Protein AF-A0A0B8PSB7-F1 (afdb_monomer_lite)

Secondary structure (DSSP, 8-state):
-HHHHHHHTTT-HHHHHHHHHHHHHHHHHTT-TT-HHHHHHHHHHHHHHHHHHHHHSTTTHHHHHHHHHHHHT-SHHHHHHHHHHHHHHTT------S-GGGGGGG-SS-GGG-

Sequence (114 aa):
MQRYIYFAYLNQPAVQLALMDVARSLQAALVSAESREDAYQAVKSFDAAYNCLSWIERDATYELVSRLLAQQMNTRDRTRAYDEFQKAAVGNVIMNNKSSENYYQECSFDISQY

Organism: NCBI:txid1481914

Radius of gyration: 14.0 Å; chains: 1; bounding box: 33×31×33 Å

Foldseek 3Di:
DLVCLCVVQVPPVQLSQLLVQLLVLLVQLLVQLPALVSLLVSVVSNVLSLLLNCLVPVPCSVVSSVVSCCVQCVDPSSVVSNVSSVVSPPPNDDPDPDDSNCSNVSRPDDPVVD

Structure (mmCIF, N/CA/C/O backbone):
data_AF-A0A0B8PSB7-F1
#
_entry.id   AF-A0A0B8PSB7-F1
#
loop_
_atom_site.group_PDB
_atom_site.id
_atom_site.type_symbol
_atom_site.label_atom_id
_atom_site.label_alt_id
_atom_site.label_comp_id
_atom_site.label_asym_id
_atom_site.label_entity_id
_atom_site.label_seq_id
_atom_site.pdbx_PDB_ins_code
_atom_site.Cartn_x
_atom_site.Cartn_y
_atom_site.Cartn_z
_atom_site.occupancy
_atom_site.B_iso_or_equiv
_atom_site.auth_seq_id
_atom_site.auth_comp_id
_atom_site.auth_asym_id
_atom_site.auth_atom_id
_atom_site.pdbx_PDB_model_num
ATOM 1 N N . MET A 1 1 ? 6.743 -11.785 5.845 1.00 91.06 1 MET A N 1
ATOM 2 C CA . MET A 1 1 ? 6.504 -10.930 4.662 1.00 91.06 1 MET A CA 1
ATOM 3 C C . MET A 1 1 ? 7.766 -10.627 3.869 1.00 91.06 1 MET A C 1
ATOM 5 O O . MET A 1 1 ? 7.836 -11.102 2.749 1.00 91.06 1 MET A O 1
ATOM 9 N N . GLN A 1 2 ? 8.784 -9.952 4.418 1.00 88.62 2 GLN A N 1
ATOM 10 C CA . GLN A 1 2 ? 10.020 -9.609 3.678 1.00 88.62 2 GLN A CA 1
ATOM 11 C C . GLN A 1 2 ? 10.652 -10.792 2.920 1.00 88.62 2 GLN A C 1
ATOM 13 O O . GLN A 1 2 ? 10.880 -10.702 1.721 1.00 88.62 2 GLN A O 1
ATOM 18 N N . ARG A 1 3 ? 10.839 -11.940 3.592 1.00 92.75 3 ARG A N 1
ATOM 19 C CA . ARG A 1 3 ? 11.363 -13.166 2.961 1.00 92.75 3 ARG A CA 1
ATOM 20 C C . ARG A 1 3 ? 10.501 -13.658 1.789 1.00 92.75 3 ARG A C 1
ATOM 22 O O . ARG A 1 3 ? 11.045 -14.091 0.784 1.00 92.75 3 ARG A O 1
ATOM 29 N N . TYR A 1 4 ? 9.174 -13.601 1.921 1.00 93.12 4 TYR A N 1
ATOM 30 C CA . TYR A 1 4 ? 8.249 -13.992 0.852 1.00 93.12 4 TYR A CA 1
ATOM 31 C C . TYR A 1 4 ? 8.403 -13.074 -0.365 1.00 93.12 4 TYR A C 1
ATOM 33 O O . TYR A 1 4 ? 8.584 -13.574 -1.467 1.00 93.12 4 TYR A O 1
ATOM 41 N N . ILE A 1 5 ? 8.408 -11.753 -0.151 1.00 93.88 5 ILE A N 1
ATOM 42 C CA . ILE A 1 5 ? 8.567 -10.756 -1.221 1.00 93.88 5 ILE A CA 1
ATOM 43 C C . ILE A 1 5 ? 9.900 -10.961 -1.948 1.00 93.88 5 ILE A C 1
ATOM 45 O O . ILE A 1 5 ? 9.924 -11.041 -3.171 1.00 93.88 5 ILE A O 1
ATOM 49 N N . TYR A 1 6 ? 10.993 -11.121 -1.199 1.00 93.31 6 TYR A N 1
ATOM 50 C CA . TYR A 1 6 ? 12.320 -11.337 -1.772 1.00 93.31 6 TYR A CA 1
ATOM 51 C C . TYR A 1 6 ? 12.361 -12.548 -2.717 1.00 93.31 6 TYR A C 1
ATOM 53 O O . TYR A 1 6 ? 12.826 -12.437 -3.847 1.00 93.31 6 TYR A O 1
ATOM 61 N N . PHE A 1 7 ? 11.835 -13.700 -2.288 1.00 93.38 7 PHE A N 1
ATOM 62 C CA . PHE A 1 7 ? 11.865 -14.908 -3.118 1.00 93.38 7 PHE A CA 1
ATOM 63 C C . PHE A 1 7 ? 10.841 -14.896 -4.257 1.00 93.38 7 PHE A C 1
ATOM 65 O O . PHE A 1 7 ? 11.131 -15.430 -5.324 1.00 93.38 7 PHE A O 1
ATOM 72 N N . ALA A 1 8 ? 9.665 -14.298 -4.057 1.0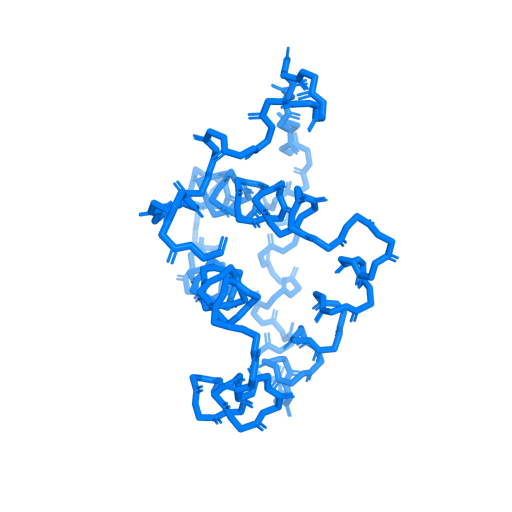0 93.50 8 ALA A N 1
ATOM 73 C CA . ALA A 1 8 ? 8.617 -14.255 -5.076 1.00 93.50 8 ALA A CA 1
ATOM 74 C C . ALA A 1 8 ? 8.954 -13.309 -6.242 1.00 93.50 8 ALA A C 1
ATOM 76 O O . ALA A 1 8 ? 8.501 -13.545 -7.358 1.00 93.50 8 ALA A O 1
ATOM 77 N N . TYR A 1 9 ? 9.766 -12.276 -5.998 1.00 93.06 9 TYR A N 1
ATOM 78 C CA . TYR A 1 9 ? 10.055 -11.217 -6.971 1.00 93.06 9 TYR A CA 1
ATOM 79 C C . TYR A 1 9 ? 11.557 -11.001 -7.175 1.00 93.06 9 TYR A C 1
ATOM 81 O O . TYR A 1 9 ? 11.977 -9.890 -7.485 1.00 93.06 9 TYR A O 1
ATOM 89 N N . LEU A 1 10 ? 12.378 -12.046 -7.011 1.00 91.31 10 LEU A N 1
ATOM 90 C CA . LEU A 1 10 ? 13.849 -11.971 -6.964 1.00 91.31 10 LEU A CA 1
ATOM 91 C C . LEU A 1 10 ? 14.483 -11.145 -8.102 1.00 91.31 10 LEU A C 1
ATOM 93 O O . LEU A 1 10 ? 15.450 -10.426 -7.872 1.00 91.31 10 LEU A O 1
ATOM 97 N N . ASN A 1 11 ? 13.900 -11.205 -9.301 1.00 92.44 11 ASN A N 1
ATOM 98 C CA . ASN A 1 11 ? 14.399 -10.533 -10.506 1.00 92.44 11 ASN A CA 1
ATOM 99 C C . ASN A 1 11 ? 13.709 -9.186 -10.803 1.00 92.44 11 ASN A C 1
ATOM 101 O O . ASN A 1 11 ? 13.891 -8.634 -11.881 1.00 92.44 11 ASN A O 1
ATOM 105 N N . GLN A 1 12 ? 12.887 -8.679 -9.882 1.00 93.69 12 GLN A N 1
ATOM 106 C CA . GLN A 1 12 ? 12.108 -7.445 -10.029 1.00 93.69 12 GLN A CA 1
ATOM 107 C C . GLN A 1 12 ? 12.345 -6.539 -8.805 1.00 93.69 12 GLN A C 1
ATOM 109 O O . GLN A 1 12 ? 11.489 -6.439 -7.923 1.00 93.69 12 GLN A O 1
ATOM 114 N N . PRO A 1 13 ? 13.528 -5.909 -8.689 1.00 92.94 13 PRO A N 1
ATOM 115 C CA . PRO A 1 13 ? 13.921 -5.168 -7.488 1.00 92.94 13 PRO A CA 1
ATOM 116 C C . PRO A 1 13 ? 12.998 -3.979 -7.171 1.00 92.94 13 PRO A C 1
ATOM 118 O O . PRO A 1 13 ? 12.638 -3.795 -6.009 1.00 92.94 13 PRO A O 1
ATOM 121 N N . ALA A 1 14 ? 12.534 -3.232 -8.178 1.00 94.12 14 ALA A N 1
ATOM 122 C CA . ALA A 1 14 ? 11.559 -2.154 -7.979 1.00 94.12 14 ALA A CA 1
ATOM 123 C C . ALA A 1 14 ? 10.234 -2.676 -7.393 1.00 94.12 14 ALA A C 1
ATOM 125 O O . ALA A 1 14 ? 9.707 -2.117 -6.430 1.00 94.12 14 ALA A O 1
ATOM 126 N N . VAL A 1 15 ? 9.736 -3.804 -7.914 1.00 95.25 15 VAL A N 1
ATOM 127 C CA . VAL A 1 15 ? 8.519 -4.469 -7.418 1.00 95.25 15 VAL A CA 1
ATOM 128 C C . VAL A 1 15 ? 8.716 -4.975 -5.992 1.00 95.25 15 VAL A C 1
ATOM 130 O O . VAL A 1 15 ? 7.824 -4.819 -5.159 1.00 95.25 15 VAL A O 1
ATOM 133 N N . GLN A 1 16 ? 9.891 -5.529 -5.667 1.00 95.50 16 GLN A N 1
ATOM 134 C CA . GLN A 1 16 ? 10.212 -5.922 -4.294 1.00 95.50 16 GLN A CA 1
ATOM 135 C C . GLN A 1 16 ? 10.119 -4.735 -3.338 1.00 95.50 16 GLN A C 1
ATOM 137 O O . GLN A 1 16 ? 9.461 -4.849 -2.306 1.00 95.50 16 GLN A O 1
ATOM 142 N N . LEU A 1 17 ? 10.762 -3.613 -3.667 1.00 95.25 17 LEU A N 1
ATOM 143 C CA . LEU A 1 17 ? 10.782 -2.427 -2.811 1.00 95.25 17 LEU A CA 1
ATOM 144 C C . LEU A 1 17 ? 9.375 -1.854 -2.615 1.00 95.25 17 LEU A C 1
ATOM 146 O O . LEU A 1 17 ? 8.957 -1.647 -1.475 1.00 95.25 17 LEU A O 1
ATOM 150 N N . ALA A 1 18 ? 8.603 -1.712 -3.694 1.00 96.12 18 ALA A N 1
ATOM 151 C CA . ALA A 1 18 ? 7.216 -1.261 -3.615 1.00 96.12 18 ALA A CA 1
ATOM 152 C C . ALA A 1 18 ? 6.351 -2.202 -2.763 1.00 96.12 18 ALA A C 1
ATOM 154 O O . ALA A 1 18 ? 5.628 -1.755 -1.874 1.00 96.12 18 ALA A O 1
ATOM 155 N N . LEU A 1 19 ? 6.474 -3.520 -2.945 1.00 96.88 19 LEU A N 1
ATOM 156 C CA . LEU A 1 19 ? 5.756 -4.490 -2.117 1.00 96.88 19 LEU A CA 1
ATOM 157 C C . LEU A 1 19 ? 6.218 -4.490 -0.658 1.00 96.88 19 LEU A C 1
ATOM 159 O O . LEU A 1 19 ? 5.413 -4.775 0.229 1.00 96.88 19 LEU A O 1
ATOM 163 N N . MET A 1 20 ? 7.484 -4.174 -0.374 1.00 96.25 20 MET A N 1
ATOM 164 C CA . MET A 1 20 ? 7.948 -3.988 1.001 1.00 96.25 20 MET A CA 1
ATOM 165 C C . MET A 1 20 ? 7.289 -2.770 1.653 1.00 96.25 20 MET A C 1
ATOM 167 O O . MET A 1 20 ? 6.912 -2.862 2.823 1.00 96.25 20 MET A O 1
ATOM 171 N N . ASP A 1 21 ? 7.095 -1.677 0.916 1.00 95.38 21 ASP A N 1
ATOM 172 C CA . ASP A 1 21 ? 6.375 -0.498 1.407 1.00 95.38 21 ASP A CA 1
ATOM 173 C C . ASP A 1 21 ? 4.881 -0.779 1.618 1.00 95.38 21 ASP A C 1
ATOM 175 O O . ASP A 1 21 ? 4.327 -0.425 2.666 1.00 95.38 21 ASP A O 1
ATOM 179 N N . VAL A 1 22 ? 4.235 -1.508 0.700 1.00 95.94 22 VAL A N 1
ATOM 180 C CA . VAL A 1 22 ? 2.849 -1.974 0.889 1.00 95.94 22 VAL A CA 1
ATOM 181 C C . VAL A 1 22 ? 2.750 -2.886 2.121 1.00 95.94 22 VAL A C 1
ATOM 183 O O . VAL A 1 22 ? 1.883 -2.699 2.971 1.00 95.94 22 VAL A O 1
ATOM 186 N N . ALA A 1 23 ? 3.662 -3.847 2.292 1.00 95.62 23 ALA A N 1
ATOM 187 C CA . ALA A 1 23 ? 3.652 -4.726 3.465 1.00 95.62 23 ALA A CA 1
ATOM 188 C C . ALA A 1 23 ? 3.862 -3.948 4.774 1.00 95.62 23 ALA A C 1
ATOM 190 O O . ALA A 1 23 ? 3.235 -4.261 5.791 1.00 95.62 23 ALA A O 1
ATOM 191 N N . ARG A 1 24 ? 4.742 -2.936 4.763 1.00 94.06 24 ARG A N 1
ATOM 192 C CA . ARG A 1 24 ? 5.018 -2.081 5.925 1.00 94.06 24 ARG A CA 1
ATOM 193 C C . ARG A 1 24 ? 3.795 -1.247 6.300 1.00 94.06 24 ARG A C 1
ATOM 195 O O . ARG A 1 24 ? 3.450 -1.212 7.478 1.00 94.06 24 ARG A O 1
ATOM 202 N N . SER A 1 25 ? 3.119 -0.635 5.328 1.00 92.56 25 SER A N 1
ATOM 203 C CA . SER A 1 25 ? 1.897 0.144 5.579 1.00 92.56 25 SER A CA 1
ATOM 204 C C . SER A 1 25 ? 0.749 -0.732 6.091 1.00 92.56 25 SER A C 1
ATOM 206 O O . SER A 1 25 ? 0.110 -0.381 7.081 1.00 92.56 25 SER A O 1
ATOM 208 N N . LEU A 1 26 ? 0.558 -1.932 5.531 1.00 90.75 26 LEU A N 1
ATOM 209 C CA . LEU A 1 26 ? -0.395 -2.911 6.068 1.00 90.75 26 LEU A CA 1
ATOM 210 C C . LEU A 1 26 ? -0.029 -3.361 7.488 1.00 90.75 26 LEU A C 1
ATOM 212 O O . LEU A 1 26 ? -0.908 -3.602 8.310 1.00 90.75 26 LEU A O 1
ATOM 216 N N . GLN A 1 27 ? 1.263 -3.489 7.804 1.00 90.88 27 GLN A N 1
ATOM 217 C CA . GLN A 1 27 ? 1.696 -3.881 9.145 1.00 90.88 27 GLN A CA 1
ATOM 218 C C . GLN A 1 27 ? 1.447 -2.763 10.158 1.00 90.88 27 GLN A C 1
ATOM 220 O O . GLN A 1 27 ? 1.095 -3.068 11.296 1.00 90.88 27 GLN A O 1
ATOM 225 N N . ALA A 1 28 ? 1.602 -1.503 9.743 1.00 87.06 28 ALA A N 1
ATOM 226 C CA . ALA A 1 28 ? 1.221 -0.348 10.543 1.00 87.06 28 ALA A CA 1
ATOM 227 C C . ALA A 1 28 ? -0.288 -0.368 10.822 1.00 87.06 28 ALA A C 1
ATOM 229 O O . ALA A 1 28 ? -0.672 -0.341 11.984 1.00 87.06 28 ALA A O 1
ATOM 230 N N . ALA A 1 29 ? -1.119 -0.569 9.792 1.00 84.88 29 ALA A N 1
ATOM 231 C CA . ALA A 1 29 ? -2.575 -0.662 9.929 1.00 84.88 29 ALA A CA 1
ATOM 232 C C . ALA A 1 29 ? -3.032 -1.713 10.962 1.00 84.88 29 ALA A C 1
ATOM 234 O O . ALA A 1 29 ? -3.999 -1.497 11.686 1.00 84.88 29 ALA A O 1
ATOM 235 N N . LEU A 1 30 ? -2.311 -2.834 11.077 1.00 85.56 30 LEU A N 1
ATOM 236 C CA . LEU A 1 30 ? -2.602 -3.885 12.060 1.00 85.56 30 LEU A CA 1
ATOM 237 C C . LEU A 1 30 ? -2.315 -3.496 13.515 1.00 85.56 30 LEU A C 1
ATOM 239 O O . LEU A 1 30 ? -2.838 -4.145 14.417 1.00 85.56 30 LEU A O 1
ATOM 243 N N . VAL A 1 31 ? -1.461 -2.499 13.749 1.00 83.50 31 VAL A N 1
ATOM 244 C CA . VAL A 1 31 ? -1.084 -2.044 15.097 1.00 83.50 31 VAL A CA 1
ATOM 245 C C . VAL A 1 31 ? -1.686 -0.685 15.454 1.00 83.50 31 VAL A C 1
ATOM 247 O O . VAL A 1 31 ? -1.636 -0.300 16.613 1.00 83.50 31 VAL A O 1
ATOM 250 N N . SER A 1 32 ? -2.261 0.033 14.485 1.00 69.25 32 SER A N 1
ATOM 251 C CA . SER A 1 32 ? -2.707 1.423 14.626 1.00 69.25 32 SER A CA 1
ATOM 252 C C . SER A 1 32 ? -4.231 1.605 14.681 1.00 69.25 32 SER A C 1
ATOM 254 O O . SER A 1 32 ? -4.729 2.712 14.509 1.00 69.25 32 SER A O 1
ATOM 256 N N . ALA A 1 33 ? -4.997 0.542 14.946 1.00 62.62 33 ALA A N 1
ATOM 257 C CA . ALA A 1 33 ? -6.464 0.596 15.014 1.00 62.62 33 ALA A CA 1
ATOM 258 C C . ALA A 1 33 ? -7.025 1.335 16.255 1.00 62.62 33 ALA A C 1
ATOM 260 O O . ALA A 1 33 ? -8.239 1.374 16.447 1.00 62.62 33 ALA A O 1
ATOM 261 N N . GLU A 1 34 ? -6.171 1.902 17.112 1.00 68.56 34 GLU A N 1
ATOM 262 C CA . GLU A 1 34 ? -6.576 2.485 18.399 1.00 68.56 34 GLU A CA 1
ATOM 263 C C . GLU A 1 34 ? -7.193 3.891 18.277 1.00 68.56 34 GLU A C 1
ATOM 265 O O . GLU A 1 34 ? -7.966 4.291 19.149 1.00 68.56 34 GLU A O 1
ATOM 270 N N . SER A 1 35 ? -6.926 4.633 17.191 1.00 75.81 35 SER A N 1
ATOM 271 C CA . SER A 1 35 ? -7.527 5.953 16.954 1.00 75.81 35 SER A CA 1
ATOM 272 C C . SER A 1 35 ? -7.853 6.219 15.479 1.00 75.81 35 SER A C 1
ATOM 274 O O . SER A 1 35 ? -7.255 5.657 14.561 1.00 75.81 35 SER A O 1
ATOM 276 N N . ARG A 1 36 ? -8.813 7.121 15.234 1.00 78.75 36 ARG A N 1
ATOM 277 C CA . ARG A 1 36 ? -9.197 7.541 13.874 1.00 78.75 36 ARG A CA 1
ATOM 278 C C . ARG A 1 36 ? -8.055 8.240 13.131 1.00 78.75 36 ARG A C 1
ATOM 280 O O . ARG A 1 36 ? -7.945 8.079 11.918 1.00 78.75 36 ARG A O 1
ATOM 287 N N . GLU A 1 37 ? -7.234 9.010 13.842 1.00 83.94 37 GLU A N 1
ATOM 288 C CA . GLU A 1 37 ? -6.081 9.700 13.254 1.00 83.94 37 GLU A CA 1
ATOM 289 C C . GLU A 1 37 ? -5.024 8.689 12.807 1.00 83.94 37 GLU A C 1
ATOM 291 O O . GLU A 1 37 ? -4.546 8.746 11.677 1.00 83.94 37 GLU A O 1
ATOM 296 N N . ASP A 1 38 ? -4.733 7.695 13.644 1.00 84.19 38 ASP A N 1
ATOM 297 C CA . ASP A 1 38 ? -3.757 6.663 13.301 1.00 84.19 38 ASP A CA 1
ATOM 298 C C . ASP A 1 38 ? -4.253 5.782 12.143 1.00 84.19 38 ASP A C 1
ATOM 300 O O . ASP A 1 38 ? -3.481 5.421 11.249 1.00 84.19 38 ASP A O 1
ATOM 304 N N . ALA A 1 39 ? -5.561 5.501 12.093 1.00 84.19 39 ALA A N 1
ATOM 305 C CA . ALA A 1 39 ? -6.188 4.852 10.947 1.00 84.19 39 ALA A CA 1
ATOM 306 C C . ALA A 1 39 ? -6.070 5.708 9.672 1.00 84.19 39 ALA A C 1
ATOM 308 O O . ALA A 1 39 ? -5.751 5.180 8.608 1.00 84.19 39 ALA A O 1
ATOM 309 N N . TYR A 1 40 ? -6.275 7.026 9.762 1.00 86.69 40 TYR A N 1
ATOM 310 C CA . TYR A 1 40 ? -6.118 7.941 8.627 1.00 86.69 40 TYR A CA 1
ATOM 311 C C . TYR A 1 40 ? -4.676 7.975 8.102 1.00 86.69 40 TYR A C 1
ATOM 313 O O . TYR A 1 40 ? -4.461 7.842 6.895 1.00 86.69 40 TYR A O 1
ATOM 321 N N . GLN A 1 41 ? -3.679 8.075 8.987 1.00 88.06 41 GLN A N 1
ATOM 322 C CA . GLN A 1 41 ? -2.270 8.043 8.586 1.00 88.06 41 GLN A CA 1
ATOM 323 C C . GLN A 1 41 ? -1.892 6.704 7.945 1.00 88.06 41 GLN A C 1
ATOM 325 O O . GLN A 1 41 ? -1.216 6.687 6.916 1.00 88.06 41 GLN A O 1
ATOM 330 N N . ALA A 1 42 ? -2.381 5.584 8.484 1.00 88.56 42 ALA A N 1
ATOM 331 C CA . ALA A 1 42 ? -2.150 4.267 7.900 1.00 88.56 42 ALA A CA 1
ATOM 332 C C . ALA A 1 42 ? -2.786 4.120 6.505 1.00 88.56 42 ALA A C 1
ATOM 334 O O . ALA A 1 42 ? -2.128 3.609 5.597 1.00 88.56 42 ALA A O 1
ATOM 335 N N . VAL A 1 43 ? -4.012 4.622 6.296 1.00 89.06 43 VAL A N 1
ATOM 336 C CA . VAL A 1 43 ? -4.644 4.669 4.962 1.00 89.06 43 VAL A CA 1
ATOM 337 C C . VAL A 1 43 ? -3.808 5.511 3.999 1.00 89.06 43 VAL A C 1
ATOM 339 O O . VAL A 1 43 ? -3.541 5.071 2.886 1.00 89.06 43 VAL A O 1
ATOM 342 N N . LYS A 1 44 ? -3.338 6.688 4.424 1.00 90.25 44 LYS A N 1
ATOM 343 C CA . LYS A 1 44 ? -2.505 7.566 3.591 1.00 90.25 44 LYS A CA 1
ATOM 344 C C . LYS A 1 44 ? -1.174 6.914 3.204 1.00 90.25 44 LYS A C 1
ATOM 346 O O . LYS A 1 44 ? -0.751 7.016 2.056 1.00 90.25 44 LYS A O 1
ATOM 351 N N . SER A 1 45 ? -0.510 6.240 4.143 1.00 91.38 45 SER A N 1
ATOM 352 C CA . SER A 1 45 ? 0.724 5.497 3.858 1.00 91.38 45 SER A CA 1
ATOM 353 C C . SER A 1 45 ? 0.486 4.318 2.917 1.00 91.38 45 SER A C 1
ATOM 355 O O . SER A 1 45 ? 1.328 4.047 2.063 1.00 91.38 45 SER A O 1
ATOM 357 N N . PHE A 1 46 ? -0.644 3.622 3.061 1.00 92.25 46 PHE A N 1
ATOM 358 C CA . PHE A 1 46 ? -1.024 2.548 2.150 1.00 92.25 46 PHE A CA 1
ATOM 359 C C . PHE A 1 46 ? -1.317 3.076 0.742 1.00 92.25 46 PHE A C 1
ATOM 361 O O . PHE A 1 46 ? -0.813 2.500 -0.214 1.00 92.25 46 PHE A O 1
ATOM 368 N N . ASP A 1 47 ? -2.056 4.183 0.614 1.00 92.19 47 ASP A N 1
ATOM 369 C CA . ASP A 1 47 ? -2.366 4.815 -0.677 1.00 92.19 47 ASP A CA 1
ATOM 370 C C . ASP A 1 47 ? -1.086 5.208 -1.427 1.00 92.19 47 ASP A C 1
ATOM 372 O O . ASP A 1 47 ? -0.898 4.809 -2.572 1.00 92.19 47 ASP A O 1
ATOM 376 N N . ALA A 1 48 ? -0.139 5.864 -0.748 1.00 93.12 48 ALA A N 1
ATOM 377 C CA . ALA A 1 48 ? 1.150 6.226 -1.343 1.00 93.12 48 ALA A CA 1
ATOM 378 C C . ALA A 1 48 ? 1.945 5.000 -1.836 1.00 93.12 48 ALA A C 1
ATOM 380 O O . ALA A 1 48 ? 2.473 4.991 -2.950 1.00 93.12 48 ALA A O 1
ATOM 381 N N . ALA A 1 49 ? 1.998 3.931 -1.032 1.00 95.19 49 ALA A N 1
ATOM 382 C CA . ALA A 1 49 ? 2.666 2.689 -1.420 1.00 95.19 49 ALA A CA 1
ATOM 383 C C . ALA A 1 49 ? 1.946 1.980 -2.584 1.00 95.19 49 ALA A C 1
ATOM 385 O O . ALA A 1 49 ? 2.595 1.437 -3.479 1.00 95.19 49 ALA A O 1
ATOM 386 N N . TYR A 1 50 ? 0.611 2.008 -2.593 1.00 94.69 50 TYR A N 1
ATOM 387 C CA . TYR A 1 50 ? -0.220 1.455 -3.660 1.00 94.69 50 TYR A CA 1
ATOM 388 C C . TYR A 1 50 ? -0.021 2.209 -4.978 1.00 94.69 50 TYR A C 1
ATOM 390 O O . TYR A 1 50 ? 0.113 1.585 -6.030 1.00 94.69 50 TYR A O 1
ATOM 398 N N . ASN A 1 51 ? 0.049 3.537 -4.933 1.00 94.31 51 ASN A N 1
ATOM 399 C CA . ASN A 1 51 ? 0.293 4.377 -6.102 1.00 94.31 51 ASN A CA 1
ATOM 400 C C . ASN A 1 51 ? 1.699 4.144 -6.659 1.00 94.31 51 ASN A C 1
ATOM 402 O O . ASN A 1 51 ? 1.847 3.928 -7.860 1.00 94.31 51 ASN A O 1
ATOM 406 N N . CYS A 1 52 ? 2.715 4.084 -5.793 1.00 95.56 52 CYS A N 1
ATOM 407 C CA . CYS A 1 52 ? 4.069 3.698 -6.189 1.00 95.56 52 CYS A CA 1
ATOM 408 C C . CYS A 1 52 ? 4.086 2.345 -6.924 1.00 95.56 52 CYS A C 1
ATOM 410 O O . CYS A 1 52 ? 4.639 2.233 -8.018 1.00 95.56 52 CYS A O 1
ATOM 412 N N . LEU A 1 53 ? 3.426 1.321 -6.367 1.00 96.31 53 LEU A N 1
ATOM 413 C CA . LEU A 1 53 ? 3.319 0.017 -7.021 1.00 96.31 53 LEU A CA 1
ATOM 414 C C . LEU A 1 53 ? 2.537 0.102 -8.340 1.00 96.31 53 LEU A C 1
ATOM 416 O O . LEU A 1 53 ? 2.976 -0.483 -9.322 1.00 96.31 53 LEU A O 1
ATOM 420 N N . SER A 1 54 ? 1.459 0.890 -8.394 1.00 94.94 54 SER A N 1
ATOM 421 C CA . SER A 1 54 ? 0.670 1.150 -9.611 1.00 94.94 54 SER A CA 1
ATOM 422 C C . SER A 1 54 ? 1.480 1.819 -10.709 1.00 94.94 54 SER A C 1
ATOM 424 O O . SER A 1 54 ? 1.218 1.595 -11.886 1.00 94.94 54 SER A O 1
ATOM 426 N N . TRP A 1 55 ? 2.470 2.637 -10.357 1.00 94.50 55 TRP A N 1
ATOM 427 C CA . TRP A 1 55 ? 3.389 3.201 -11.336 1.00 94.50 55 TRP A CA 1
ATOM 428 C C . TRP A 1 55 ? 4.292 2.128 -11.956 1.00 94.50 55 TRP A C 1
ATOM 430 O O . TRP A 1 55 ? 4.486 2.129 -13.171 1.00 94.50 55 TRP A O 1
ATOM 440 N N . ILE A 1 56 ? 4.814 1.219 -11.128 1.00 94.56 56 ILE A N 1
ATOM 441 C CA . ILE A 1 56 ? 5.762 0.171 -11.536 1.00 94.56 56 ILE A CA 1
ATOM 442 C C . ILE A 1 56 ? 5.040 -0.971 -12.273 1.00 94.56 56 ILE A C 1
ATOM 444 O O . ILE A 1 56 ? 5.508 -1.423 -13.310 1.00 94.56 56 ILE A O 1
ATOM 448 N N . GLU A 1 57 ? 3.884 -1.405 -11.769 1.00 93.69 57 GLU A N 1
ATOM 449 C CA . GLU A 1 57 ? 3.118 -2.576 -12.217 1.00 93.69 57 GLU A CA 1
ATOM 450 C C . GLU A 1 57 ? 1.642 -2.217 -12.443 1.00 93.69 57 GLU A C 1
ATOM 452 O O . GLU A 1 57 ? 0.747 -2.688 -11.733 1.00 93.69 57 GLU A O 1
ATOM 457 N N . ARG A 1 58 ? 1.365 -1.359 -13.433 1.00 87.75 58 ARG A N 1
ATOM 458 C CA . ARG A 1 58 ? 0.019 -0.800 -13.694 1.00 87.75 58 ARG A CA 1
ATOM 459 C C . ARG A 1 58 ? -1.098 -1.842 -13.695 1.00 87.75 58 ARG A C 1
ATOM 461 O O . ARG A 1 58 ? -2.090 -1.671 -12.991 1.00 87.75 58 ARG A O 1
ATOM 468 N N . ASP A 1 59 ? -0.915 -2.926 -14.443 1.00 91.81 59 ASP A N 1
ATOM 469 C CA . ASP A 1 59 ? -1.974 -3.917 -14.663 1.00 91.81 59 ASP A CA 1
ATOM 470 C C . ASP A 1 59 ? -2.035 -4.980 -13.556 1.00 91.81 59 ASP A C 1
ATOM 472 O O . ASP A 1 59 ? -3.091 -5.557 -13.299 1.00 91.81 59 ASP A O 1
ATOM 476 N N . ALA A 1 60 ? -0.917 -5.230 -12.867 1.00 94.19 60 ALA A N 1
ATOM 477 C CA . ALA A 1 60 ? -0.805 -6.294 -11.870 1.00 94.19 60 ALA A CA 1
ATOM 478 C C . ALA A 1 60 ? -0.978 -5.805 -10.423 1.00 94.19 60 ALA A C 1
ATOM 480 O O . ALA A 1 60 ? -1.119 -6.627 -9.517 1.00 94.19 60 ALA A O 1
ATOM 481 N N . THR A 1 61 ? -0.997 -4.491 -10.173 1.00 94.44 61 THR A N 1
ATOM 482 C CA . THR A 1 61 ? -0.972 -3.940 -8.806 1.00 94.44 61 THR A CA 1
ATOM 483 C C . THR A 1 61 ? -2.072 -4.494 -7.913 1.00 94.44 61 THR A C 1
ATOM 485 O O . THR A 1 61 ? -1.785 -4.961 -6.809 1.00 94.44 61 THR A O 1
ATOM 488 N N . TYR A 1 62 ? -3.319 -4.513 -8.389 1.00 94.25 62 TYR A N 1
ATOM 489 C CA . TYR A 1 62 ? -4.433 -5.046 -7.605 1.00 94.25 62 TYR A CA 1
ATOM 490 C C . TYR A 1 62 ? -4.196 -6.508 -7.196 1.00 94.25 62 TYR A C 1
ATOM 492 O O . TYR A 1 62 ? -4.406 -6.878 -6.038 1.00 94.25 62 TYR A O 1
ATOM 500 N N . GLU A 1 63 ? -3.715 -7.339 -8.122 1.00 96.56 63 GLU A N 1
ATOM 501 C CA . GLU A 1 63 ? -3.440 -8.750 -7.857 1.00 96.56 63 GLU A CA 1
ATOM 502 C C . GLU A 1 63 ? -2.266 -8.924 -6.883 1.00 96.56 63 GLU A C 1
ATOM 504 O O . GLU A 1 63 ? -2.352 -9.708 -5.934 1.00 96.56 63 GLU A O 1
ATOM 509 N N . LEU A 1 64 ? -1.184 -8.170 -7.079 1.00 96.38 64 LEU A N 1
ATOM 510 C CA . LEU A 1 64 ? 0.008 -8.205 -6.233 1.00 96.38 64 LEU A CA 1
ATOM 511 C C . LEU A 1 64 ? -0.319 -7.828 -4.783 1.00 96.38 64 LEU A C 1
ATOM 513 O O . LEU A 1 64 ? 0.059 -8.547 -3.852 1.00 96.38 64 LEU A O 1
ATOM 517 N N . VAL A 1 65 ? -1.074 -6.744 -4.590 1.00 95.94 65 VAL A N 1
ATOM 518 C CA . VAL A 1 65 ? -1.530 -6.284 -3.272 1.00 95.94 65 VAL A CA 1
ATOM 519 C C . VAL A 1 65 ? -2.492 -7.292 -2.650 1.00 95.94 65 VAL A C 1
ATOM 521 O O . VAL A 1 65 ? -2.333 -7.633 -1.478 1.00 95.94 65 VAL A O 1
ATOM 524 N N . SER A 1 66 ? -3.435 -7.841 -3.422 1.00 94.69 66 SER A N 1
ATOM 525 C CA . SER A 1 66 ? -4.376 -8.858 -2.928 1.00 94.69 66 SER A CA 1
ATOM 526 C C . SER A 1 66 ? -3.654 -10.113 -2.430 1.00 94.69 66 SER A C 1
ATOM 528 O O . SER A 1 66 ? -3.939 -10.614 -1.339 1.00 94.69 66 SER A O 1
ATOM 530 N N . ARG A 1 67 ? -2.660 -10.596 -3.186 1.00 95.19 67 ARG A N 1
ATOM 531 C CA . ARG A 1 67 ? -1.813 -11.728 -2.778 1.00 95.19 67 ARG A CA 1
ATOM 532 C C . ARG A 1 67 ? -1.032 -11.402 -1.507 1.00 95.19 67 ARG A C 1
ATOM 534 O O . ARG A 1 67 ? -0.959 -12.234 -0.604 1.00 95.19 67 ARG A O 1
ATOM 541 N N . LEU A 1 68 ? -0.453 -10.204 -1.417 1.00 94.88 68 LEU A N 1
ATOM 542 C CA . LEU A 1 68 ? 0.304 -9.769 -0.244 1.00 94.88 68 LEU A CA 1
ATOM 543 C C . LEU A 1 68 ? -0.577 -9.701 1.008 1.00 94.88 68 LEU A C 1
ATOM 545 O O . LEU A 1 68 ? -0.179 -10.190 2.064 1.00 9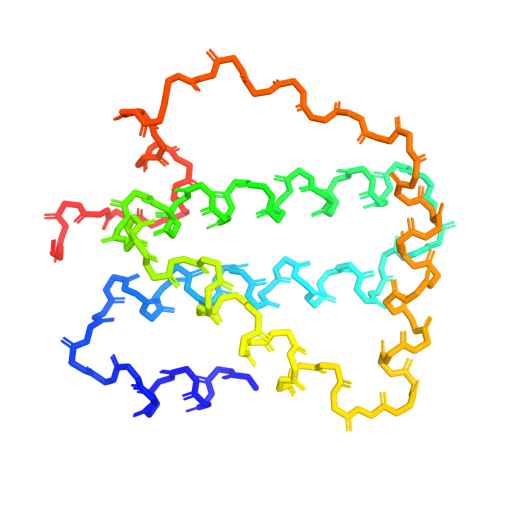4.88 68 LEU A O 1
ATOM 549 N N . LEU A 1 69 ? -1.786 -9.157 0.869 1.00 93.94 69 LEU A N 1
ATOM 550 C CA . LEU A 1 69 ? -2.774 -9.069 1.934 1.00 93.94 69 LEU A CA 1
ATOM 551 C C . LEU A 1 69 ? -3.177 -10.462 2.421 1.00 93.94 69 LEU A C 1
ATOM 553 O O . LEU A 1 69 ? -3.139 -10.707 3.622 1.00 93.94 69 LEU A O 1
ATOM 557 N N . ALA A 1 70 ? -3.451 -11.410 1.521 1.00 93.56 70 ALA A N 1
ATOM 558 C CA . ALA A 1 70 ? -3.752 -12.793 1.900 1.00 93.56 70 ALA A CA 1
ATOM 559 C C . ALA A 1 70 ? -2.603 -13.458 2.686 1.00 93.56 70 ALA A C 1
ATOM 561 O O . ALA A 1 70 ? -2.839 -14.156 3.671 1.00 93.56 70 ALA A O 1
ATOM 562 N N . GLN A 1 71 ? -1.351 -13.211 2.289 1.00 94.25 71 GLN A N 1
ATOM 563 C CA . GLN A 1 71 ? -0.176 -13.720 3.005 1.00 94.25 71 GLN A CA 1
ATOM 564 C C . GLN A 1 71 ? 0.019 -13.053 4.373 1.00 94.25 71 GLN A C 1
ATOM 566 O O . GLN A 1 71 ? 0.462 -13.696 5.326 1.00 94.25 71 GLN A O 1
ATOM 571 N N . GLN A 1 72 ? -0.299 -11.764 4.485 1.00 92.81 72 GLN A N 1
ATOM 572 C CA . GLN A 1 72 ? -0.127 -10.999 5.714 1.00 92.81 72 GLN A CA 1
ATOM 573 C C . GLN A 1 72 ? -1.241 -11.277 6.730 1.00 92.81 72 GLN A C 1
ATOM 575 O O . GLN A 1 72 ? -0.955 -11.464 7.912 1.00 92.81 72 GLN A O 1
ATOM 580 N N . MET A 1 73 ? -2.486 -11.395 6.267 1.00 92.62 73 MET A N 1
ATOM 581 C CA . MET A 1 73 ? -3.689 -11.654 7.069 1.00 92.62 73 MET A CA 1
ATOM 582 C C . MET A 1 73 ? -3.948 -13.151 7.279 1.00 92.62 73 MET A C 1
ATOM 584 O O . MET A 1 73 ? -5.088 -13.586 7.408 1.00 92.62 73 MET A O 1
ATOM 588 N N . ASN A 1 74 ? -2.887 -13.956 7.315 1.00 93.81 74 ASN A N 1
ATOM 589 C CA . ASN A 1 74 ? -2.957 -15.417 7.335 1.00 93.81 74 ASN A CA 1
ATOM 590 C C . ASN A 1 74 ? -3.284 -16.038 8.707 1.00 93.81 74 ASN A C 1
ATOM 592 O O . ASN A 1 74 ? -3.269 -17.260 8.847 1.00 93.81 74 ASN A O 1
ATOM 596 N N . THR A 1 75 ? -3.554 -15.224 9.729 1.00 94.25 75 THR A N 1
ATOM 597 C CA . THR A 1 75 ? -3.989 -15.689 11.050 1.00 94.25 75 THR A CA 1
ATOM 598 C C . THR A 1 75 ? -5.267 -14.979 11.460 1.00 94.25 75 THR A C 1
ATOM 600 O O . THR A 1 75 ? -5.470 -13.811 11.131 1.00 94.25 75 THR A O 1
ATOM 603 N N . ARG A 1 76 ? -6.099 -15.665 12.252 1.00 94.19 76 ARG A N 1
ATOM 604 C CA . ARG A 1 76 ? -7.367 -15.118 12.753 1.00 94.19 76 ARG A CA 1
ATOM 605 C C . ARG A 1 76 ? -7.187 -13.776 13.467 1.00 94.19 76 ARG A C 1
ATOM 607 O O . ARG A 1 76 ? -7.984 -12.870 13.253 1.00 94.19 76 ARG A O 1
ATOM 614 N N . ASP A 1 77 ? -6.144 -13.646 14.284 1.00 93.00 77 ASP A N 1
ATOM 615 C CA . ASP A 1 77 ? -5.877 -12.415 15.035 1.00 93.00 77 ASP A CA 1
ATOM 616 C C . ASP A 1 77 ? -5.526 -11.247 14.109 1.00 93.00 77 ASP A C 1
ATOM 618 O O . ASP A 1 77 ? -6.001 -10.133 14.318 1.00 93.00 77 ASP A O 1
ATOM 622 N N . ARG A 1 78 ? -4.756 -11.500 13.041 1.00 92.19 78 ARG A N 1
ATOM 623 C CA . ARG A 1 78 ? -4.410 -10.470 12.052 1.00 92.19 78 ARG A CA 1
ATOM 624 C C . ARG A 1 78 ? -5.602 -10.075 11.198 1.00 92.19 78 ARG A C 1
ATOM 626 O O . ARG A 1 78 ? -5.806 -8.887 10.989 1.00 92.19 78 ARG A O 1
ATOM 633 N N . THR A 1 79 ? -6.411 -11.039 10.758 1.00 93.06 79 THR A N 1
ATOM 634 C CA . THR A 1 79 ? -7.660 -10.741 10.045 1.00 93.06 79 THR A CA 1
ATOM 635 C C . THR A 1 79 ? -8.582 -9.887 10.912 1.00 93.06 79 THR A C 1
ATOM 637 O O . THR A 1 79 ? -9.071 -8.862 10.456 1.00 93.06 79 THR A O 1
ATOM 640 N N . ARG A 1 80 ? -8.749 -10.242 12.194 1.00 92.44 80 ARG A N 1
ATOM 641 C CA . ARG A 1 80 ? -9.564 -9.463 13.134 1.00 92.44 80 ARG A CA 1
ATOM 642 C C . ARG A 1 80 ? -9.032 -8.041 13.321 1.00 92.44 80 ARG A C 1
ATOM 644 O O . ARG A 1 80 ? -9.818 -7.103 13.302 1.00 92.44 80 ARG A O 1
ATOM 651 N N . ALA A 1 81 ? -7.724 -7.874 13.511 1.00 90.81 81 ALA A N 1
ATOM 652 C CA . ALA A 1 81 ? -7.119 -6.549 13.648 1.00 90.81 81 ALA A CA 1
ATOM 653 C C . ALA A 1 81 ? -7.296 -5.706 12.374 1.00 90.81 81 ALA A C 1
ATOM 655 O O . ALA A 1 81 ? -7.585 -4.515 12.458 1.00 90.81 81 ALA A O 1
ATOM 656 N N . TYR A 1 82 ? -7.193 -6.330 11.199 1.00 90.50 82 TYR A N 1
ATOM 657 C CA . TYR A 1 82 ? -7.450 -5.662 9.928 1.00 90.50 82 TYR A CA 1
ATOM 658 C C . TYR A 1 82 ? -8.911 -5.225 9.776 1.00 90.50 82 TYR A C 1
ATOM 660 O O . TYR A 1 82 ? -9.157 -4.111 9.323 1.00 90.50 82 TYR A O 1
ATOM 668 N N . ASP A 1 83 ? -9.873 -6.046 10.201 1.00 89.69 83 ASP A N 1
ATOM 669 C CA . ASP A 1 83 ? -11.293 -5.672 10.197 1.00 89.69 83 ASP A CA 1
ATOM 670 C C . ASP A 1 83 ? -11.571 -4.472 11.113 1.00 89.69 83 ASP A C 1
ATOM 672 O O . ASP A 1 83 ? -12.327 -3.574 10.743 1.00 89.69 83 ASP A O 1
ATOM 676 N N . GLU A 1 84 ? -10.963 -4.425 12.304 1.00 89.25 84 GLU A N 1
ATOM 677 C CA . GLU A 1 84 ? -11.088 -3.270 13.206 1.00 89.25 84 GLU A CA 1
ATOM 678 C C . GLU A 1 84 ? -10.458 -2.009 12.605 1.00 89.25 84 GLU A C 1
ATOM 680 O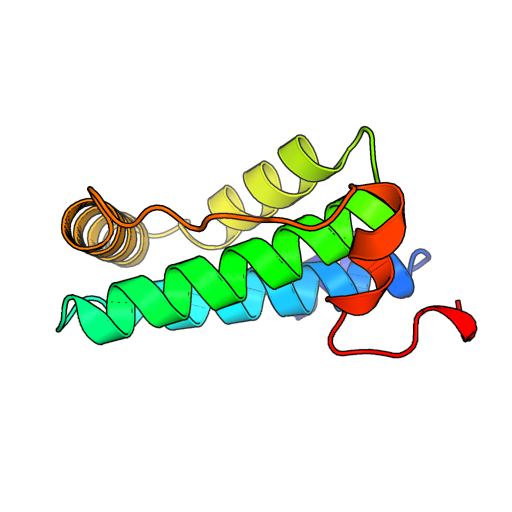 O . GLU A 1 84 ? -11.076 -0.943 12.626 1.00 89.25 84 GLU A O 1
ATOM 685 N N . PHE A 1 85 ? -9.283 -2.133 11.982 1.00 88.50 85 PHE A N 1
ATOM 686 C CA . PHE A 1 85 ? -8.686 -1.043 11.214 1.00 88.50 85 PHE A CA 1
ATOM 687 C C . PHE A 1 85 ? -9.618 -0.557 10.096 1.00 88.50 85 PHE A C 1
ATOM 689 O O . PHE A 1 85 ? -9.847 0.643 9.980 1.00 88.50 85 PHE A O 1
ATOM 696 N N . GLN A 1 86 ? -10.196 -1.465 9.303 1.00 87.12 86 GLN A N 1
ATOM 697 C CA . GLN A 1 86 ? -11.114 -1.109 8.218 1.00 87.12 86 GLN A CA 1
ATOM 698 C C . GLN A 1 86 ? -12.324 -0.340 8.746 1.00 87.12 86 GLN A C 1
ATOM 700 O O . GLN A 1 86 ? -12.673 0.693 8.180 1.00 87.12 86 GLN A O 1
ATOM 705 N N . LYS A 1 87 ? -12.916 -0.773 9.868 1.00 87.44 87 LYS A N 1
ATOM 706 C CA . LYS A 1 87 ? -14.008 -0.050 10.542 1.00 87.44 87 LYS A CA 1
ATOM 707 C C . LYS A 1 87 ? -13.584 1.350 10.991 1.00 87.44 87 LYS A C 1
ATOM 709 O O . LYS A 1 87 ? -14.336 2.296 10.776 1.00 87.44 87 LYS A O 1
ATOM 714 N N . ALA A 1 88 ? -12.398 1.490 11.586 1.00 84.44 88 ALA A N 1
ATO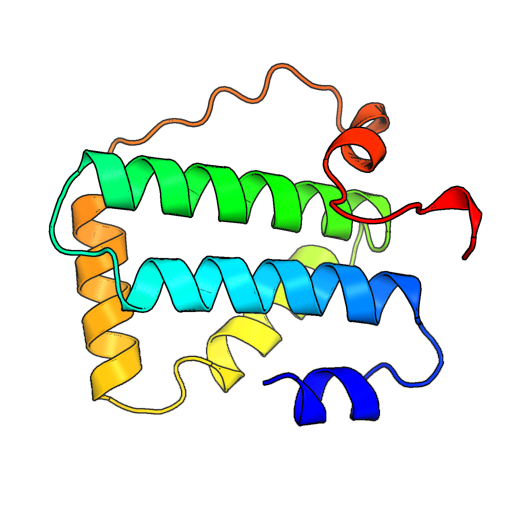M 715 C CA . ALA A 1 88 ? -11.856 2.781 12.020 1.00 84.44 88 ALA A CA 1
ATOM 716 C C . ALA A 1 88 ? -11.502 3.705 10.839 1.00 84.44 88 ALA A C 1
ATOM 718 O O . ALA A 1 88 ? -11.577 4.928 10.957 1.00 84.44 88 ALA A O 1
ATOM 719 N N . ALA A 1 89 ? -11.142 3.117 9.697 1.00 83.06 89 ALA A N 1
ATOM 720 C CA . ALA A 1 89 ? -10.818 3.812 8.462 1.00 83.06 89 ALA A CA 1
ATOM 721 C C . ALA A 1 89 ? -12.054 4.228 7.645 1.00 83.06 89 ALA A C 1
ATOM 723 O O . ALA A 1 89 ? -11.922 5.045 6.730 1.00 83.06 89 ALA A O 1
ATOM 724 N N . VAL A 1 90 ? -13.253 3.709 7.950 1.00 80.44 90 VAL A N 1
ATOM 725 C CA . VAL A 1 90 ? -14.484 4.077 7.232 1.00 80.44 90 VAL A CA 1
ATOM 726 C C . VAL A 1 90 ? -14.687 5.593 7.264 1.00 80.44 90 VAL A C 1
ATOM 728 O O . VAL A 1 90 ? -14.672 6.234 8.313 1.00 80.44 90 VAL A O 1
ATOM 731 N N . GLY A 1 91 ? -14.916 6.172 6.085 1.00 72.62 91 GLY A N 1
ATOM 732 C CA . GLY A 1 91 ? -15.136 7.609 5.922 1.00 72.62 91 GLY A CA 1
ATOM 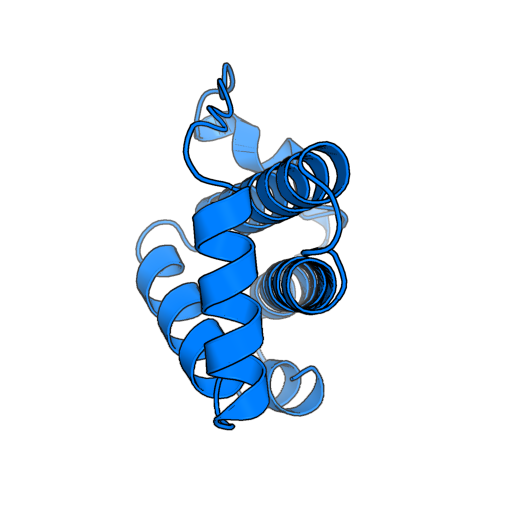733 C C . GLY A 1 91 ? -13.855 8.439 5.822 1.00 72.62 91 GLY A C 1
ATOM 734 O O . GLY A 1 91 ? -13.950 9.651 5.633 1.00 72.62 91 GLY A O 1
ATOM 735 N N . ASN A 1 92 ? -12.671 7.822 5.898 1.00 74.19 92 ASN A N 1
ATOM 736 C CA . ASN A 1 92 ? -11.436 8.474 5.479 1.00 74.19 92 ASN A CA 1
ATOM 737 C C . ASN A 1 92 ? -11.403 8.527 3.950 1.00 74.19 92 ASN A C 1
ATOM 739 O O . ASN A 1 92 ? -11.307 7.504 3.278 1.00 74.19 92 ASN A O 1
ATOM 743 N N . VAL A 1 93 ? -11.497 9.736 3.401 1.00 65.31 93 VAL A N 1
ATOM 744 C CA . VAL A 1 93 ? -11.347 9.983 1.967 1.00 65.31 93 VAL A CA 1
ATOM 745 C C . VAL A 1 93 ? -9.956 10.554 1.741 1.00 65.31 93 VAL A C 1
ATOM 747 O O . VAL A 1 93 ? -9.670 11.675 2.162 1.00 65.31 93 VAL A O 1
ATOM 750 N N . ILE A 1 94 ? -9.091 9.795 1.069 1.00 68.88 94 ILE A N 1
ATOM 751 C CA . ILE A 1 94 ? -7.850 10.342 0.522 1.00 68.88 94 ILE A CA 1
ATOM 752 C C . ILE A 1 94 ? -8.212 11.009 -0.805 1.00 68.88 94 ILE A C 1
ATOM 754 O O . ILE A 1 94 ? -8.490 10.340 -1.797 1.00 68.88 94 ILE A O 1
ATOM 758 N N . MET A 1 95 ? -8.254 12.341 -0.824 1.00 64.69 95 MET A N 1
ATOM 759 C CA . MET A 1 95 ? -8.330 13.078 -2.084 1.00 64.69 95 MET A CA 1
ATOM 760 C C . MET A 1 95 ? -6.953 13.067 -2.735 1.00 64.69 95 MET A C 1
ATOM 762 O O . MET A 1 95 ? -6.074 13.855 -2.381 1.00 64.69 95 MET A O 1
ATOM 766 N N . ASN A 1 96 ? -6.766 12.150 -3.678 1.00 64.75 96 ASN A N 1
ATOM 767 C CA . ASN A 1 96 ? -5.555 12.106 -4.469 1.00 64.75 96 ASN A CA 1
ATOM 768 C C . ASN A 1 96 ? -5.687 13.057 -5.666 1.00 64.75 96 ASN A C 1
ATOM 770 O O . ASN A 1 96 ? -6.349 12.756 -6.655 1.00 64.75 96 ASN A O 1
ATOM 774 N N . ASN A 1 97 ? -5.071 14.235 -5.559 1.00 69.94 97 ASN A N 1
ATOM 775 C CA . ASN A 1 97 ? -5.084 15.246 -6.622 1.00 69.94 97 ASN A CA 1
ATOM 776 C C . ASN A 1 97 ? -3.996 15.006 -7.684 1.00 69.94 97 ASN A C 1
ATOM 778 O O . ASN A 1 97 ? -3.804 15.844 -8.567 1.00 69.94 97 ASN A O 1
ATOM 782 N N . LYS A 1 98 ? -3.241 13.904 -7.591 1.00 78.31 98 LYS A N 1
ATOM 783 C CA . LYS A 1 98 ? -2.178 13.583 -8.545 1.00 78.31 98 LYS A CA 1
ATOM 784 C C . LYS A 1 98 ? -2.718 12.727 -9.686 1.00 78.31 98 LYS A C 1
ATOM 786 O O . LYS A 1 98 ? -3.408 11.737 -9.465 1.00 78.31 98 LYS A O 1
ATOM 791 N N . SER A 1 99 ? -2.335 13.088 -10.912 1.00 84.75 99 SER A N 1
ATOM 792 C CA . SER A 1 99 ? -2.446 12.189 -12.067 1.00 84.75 99 SER A CA 1
ATOM 793 C C . SER A 1 99 ? -1.653 10.909 -1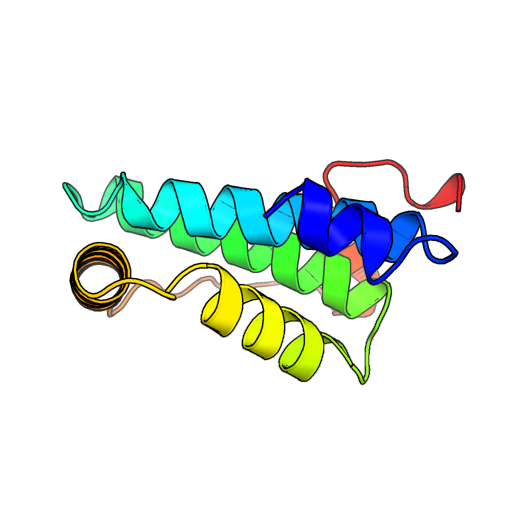1.798 1.00 84.75 99 SER A C 1
ATOM 795 O O . SER A 1 99 ? -0.563 10.978 -11.222 1.00 84.75 99 SER A O 1
ATOM 797 N N . SER A 1 100 ? -2.149 9.764 -12.276 1.00 84.19 100 SER A N 1
ATOM 798 C CA . SER A 1 100 ? -1.437 8.480 -12.218 1.00 84.19 100 SER A CA 1
ATOM 799 C C . SER A 1 100 ? -0.052 8.536 -12.871 1.00 84.19 100 SER A C 1
ATOM 801 O O . SER A 1 100 ? 0.828 7.748 -12.540 1.00 84.19 100 SER A O 1
ATOM 803 N N . GLU A 1 101 ? 0.172 9.500 -13.769 1.00 87.19 101 GLU A N 1
ATOM 804 C CA . GLU A 1 101 ? 1.479 9.781 -14.373 1.00 87.19 101 GLU A CA 1
ATOM 805 C C . GLU A 1 101 ? 2.541 10.243 -13.361 1.00 87.19 101 GLU A C 1
ATOM 807 O O . GLU A 1 101 ? 3.734 10.107 -13.609 1.00 87.19 101 GLU A O 1
ATOM 812 N N . ASN A 1 102 ? 2.112 10.754 -12.205 1.00 90.75 102 ASN A N 1
ATOM 813 C CA . ASN A 1 102 ? 2.979 11.290 -11.157 1.00 90.75 102 ASN A CA 1
ATOM 814 C C . ASN A 1 102 ? 3.096 10.365 -9.938 1.00 90.75 102 ASN A C 1
ATOM 816 O O . ASN A 1 102 ? 3.708 10.744 -8.940 1.00 90.75 102 ASN A O 1
ATOM 820 N N . TYR A 1 103 ? 2.532 9.157 -9.988 1.00 92.75 103 TYR A N 1
ATOM 821 C CA . TYR A 1 103 ? 2.568 8.220 -8.860 1.00 92.75 103 TYR A CA 1
ATOM 822 C C . TYR A 1 103 ? 3.980 7.756 -8.484 1.00 92.75 103 TYR A C 1
ATOM 824 O O . TYR A 1 103 ? 4.225 7.423 -7.328 1.00 92.75 103 TYR A O 1
ATOM 832 N N . TYR A 1 104 ? 4.942 7.837 -9.408 1.00 91.94 104 TYR A N 1
ATOM 833 C CA . TYR A 1 104 ? 6.358 7.594 -9.117 1.00 91.94 104 TYR A CA 1
ATOM 834 C C . TYR A 1 104 ? 6.902 8.479 -7.981 1.00 91.94 104 TYR A C 1
ATOM 836 O O . TYR A 1 104 ? 7.814 8.085 -7.261 1.00 91.94 104 TYR A O 1
ATOM 844 N N . GLN A 1 105 ? 6.324 9.670 -7.789 1.00 92.56 105 GLN A N 1
ATOM 845 C CA . GLN A 1 105 ? 6.720 10.616 -6.742 1.00 92.56 105 GLN A CA 1
ATOM 846 C C . GLN A 1 105 ? 6.304 10.160 -5.338 1.00 92.56 105 GLN A C 1
ATOM 848 O O . GLN A 1 105 ? 6.639 10.820 -4.357 1.00 92.56 105 GLN A O 1
ATOM 853 N N . GLU A 1 106 ? 5.519 9.088 -5.233 1.00 92.56 106 GLU A N 1
ATOM 854 C CA . GLU A 1 106 ? 5.040 8.545 -3.960 1.00 92.56 106 GLU A CA 1
ATOM 855 C C . GLU A 1 106 ? 5.865 7.359 -3.470 1.00 92.56 106 GLU A C 1
ATOM 857 O O . GLU A 1 106 ? 5.682 6.904 -2.342 1.00 92.56 106 GLU A O 1
ATOM 862 N N . CYS A 1 107 ? 6.806 6.884 -4.286 1.00 94.12 107 CYS A N 1
ATOM 863 C CA . CYS A 1 107 ? 7.745 5.861 -3.867 1.00 94.12 107 CYS A CA 1
ATOM 864 C C . CYS A 1 107 ? 8.674 6.388 -2.775 1.00 94.12 107 CYS A C 1
ATOM 866 O O . CYS A 1 107 ? 9.219 7.488 -2.871 1.00 94.12 107 CYS A O 1
ATOM 868 N N . SER A 1 108 ? 8.896 5.575 -1.740 1.00 92.75 108 SER A N 1
ATOM 869 C CA . SER A 1 108 ? 9.844 5.913 -0.670 1.00 92.75 108 SER A CA 1
ATOM 870 C C . SER A 1 108 ? 11.309 5.659 -1.059 1.00 92.75 108 SER A C 1
ATOM 872 O O . SER A 1 108 ? 12.223 5.914 -0.274 1.00 92.75 108 SER A O 1
ATOM 874 N N . PHE A 1 109 ? 11.531 5.160 -2.276 1.00 92.06 109 PHE A N 1
ATOM 875 C CA . PHE A 1 109 ? 12.820 4.806 -2.850 1.00 92.06 109 PHE A CA 1
ATOM 876 C C . PHE A 1 109 ? 12.976 5.423 -4.243 1.00 92.06 109 PHE A C 1
ATOM 878 O O . PHE A 1 109 ? 12.000 5.776 -4.905 1.00 92.06 109 PHE A O 1
ATOM 885 N N . ASP A 1 110 ? 14.223 5.539 -4.692 1.00 89.06 110 ASP A N 1
ATOM 886 C CA . ASP A 1 110 ? 14.551 6.073 -6.010 1.00 89.06 110 ASP A CA 1
ATOM 887 C C . ASP A 1 110 ? 14.255 5.038 -7.106 1.00 89.06 110 ASP A C 1
ATOM 889 O O . ASP A 1 110 ? 14.927 4.009 -7.202 1.00 89.06 110 ASP A O 1
ATOM 893 N N . ILE A 1 111 ? 13.242 5.313 -7.933 1.00 84.50 111 ILE A N 1
ATOM 894 C CA . ILE A 1 111 ? 12.871 4.452 -9.066 1.00 84.50 111 ILE A CA 1
ATOM 895 C C . ILE A 1 111 ? 13.896 4.542 -10.200 1.00 84.50 111 ILE A C 1
ATOM 897 O O . ILE A 1 111 ? 14.045 3.582 -10.942 1.00 84.50 111 ILE A O 1
ATOM 901 N N . SER A 1 112 ? 14.638 5.648 -10.339 1.00 79.38 112 SER A N 1
ATOM 902 C CA . SER A 1 112 ? 15.564 5.837 -11.470 1.00 79.38 112 SER A CA 1
ATOM 903 C C . SER A 1 112 ? 16.750 4.863 -11.477 1.00 79.38 112 SER A C 1
ATOM 905 O O . SER A 1 112 ? 17.497 4.794 -12.451 1.00 79.38 112 SER A O 1
ATOM 907 N N . GLN A 1 113 ? 16.910 4.099 -10.397 1.00 70.88 113 GLN A N 1
ATOM 908 C CA . GLN A 1 113 ? 17.960 3.103 -10.216 1.00 70.88 113 GLN A CA 1
ATOM 909 C C . GLN A 1 113 ? 17.555 1.693 -10.688 1.00 70.88 113 GLN A C 1
ATOM 911 O O . GLN A 1 113 ? 18.370 0.778 -10.549 1.00 70.88 113 GLN A O 1
ATOM 916 N N . TYR A 1 114 ? 16.337 1.504 -11.226 1.00 66.88 114 TYR A N 1
ATOM 917 C CA . TYR A 1 114 ? 15.761 0.188 -11.543 1.00 66.88 114 TYR A CA 1
ATOM 918 C C . TYR A 1 114 ? 14.983 0.135 -12.860 1.00 66.88 114 TYR A C 1
ATOM 920 O O . TYR A 1 114 ? 14.349 1.146 -13.232 1.00 66.88 114 TYR A O 1
#

pLDDT: mean 88.72, std 8.31, range [62.62, 96.88]